Protein AF-A0A371X6P9-F1 (afdb_monomer)

Sequence (95 aa):
MEGADSIDRTILSILTKEARIPMKSLAGRIGLSRTERVTRLGKAGVIRGYRADTGQFHDGHIQAFLLVTLKRTPSLGVLDRLAGPVGPKLRFWPS

Secondary structure (DSSP, 8-state):
-----HHHHHHHHHHHH-TT--HHHHHHHH-GGGHHHHHHHHHTTSS-----------TT----PPP---SSS--HHHHHHHH-TT---------

InterPro domains:
  IPR000485 AsnC-type HTH domain [PF13404] (5-36)
  IPR000485 AsnC-type HTH domain [PS50956] (4-62)
  IPR019888 Transcription regulator AsnC-like [SM00344] (4-92)
  IPR036388 Winged helix-like DNA-binding domain superfamily [G3DSA:1.10.10.10] (5-52)
  IPR036390 Winged helix DNA-binding domain superfamily [SSF46785] (5-55)

pLDDT: mean 72.15, std 15.66, range [28.5, 90.44]

Foldseek 3Di:
DPDPDPLNVVLVVCCVVCVPPDPVNVCVVRNDVCSVVVVVCVVVCVCVDRDDPDPPPVPPDDDDDDDDDDPDPPPVVVVVVVCPVCNDPPPDDDD

Solvent-accessible surface area (backbone atoms only — not comparable to full-atom values): 6535 Å² total; per-residue (Å²): 138,88,72,83,45,74,64,54,51,50,51,51,54,49,42,73,77,42,71,80,61,53,68,70,60,49,25,70,77,76,37,72,84,48,57,59,48,56,52,49,34,36,76,70,56,73,48,83,73,86,77,83,87,66,89,71,74,56,91,84,75,84,87,81,89,84,89,83,89,74,95,62,86,88,53,63,70,60,53,58,65,71,41,49,100,70,44,80,86,74,70,80,80,82,133

Radius of gyration: 17.71 Å; Cα contacts (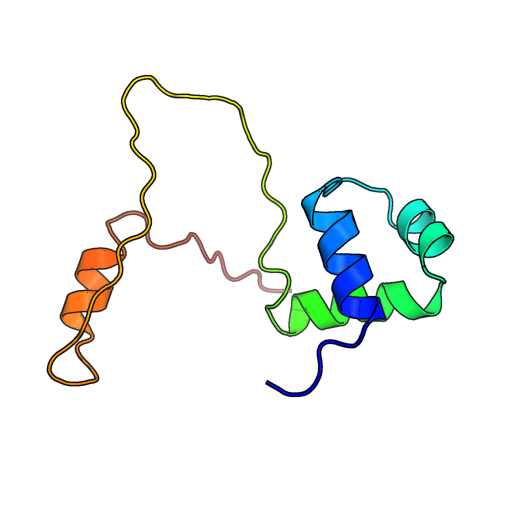8 Å, |Δi|>4): 26; chains: 1; bounding box: 41×32×49 Å

Mean predicted aligned error: 13.91 Å

Structure (mmCIF, N/CA/C/O backbone):
data_AF-A0A371X6P9-F1
#
_entry.id   AF-A0A371X6P9-F1
#
loop_
_atom_site.group_PDB
_atom_site.id
_atom_site.type_symbol
_atom_site.label_atom_id
_atom_site.label_alt_id
_atom_site.label_comp_id
_atom_site.label_asym_id
_atom_site.label_entity_id
_atom_site.label_seq_id
_atom_site.pdbx_PDB_ins_code
_atom_site.Cartn_x
_atom_site.Cartn_y
_atom_site.Cartn_z
_atom_site.occupancy
_atom_site.B_iso_or_equiv
_atom_site.auth_seq_id
_atom_site.auth_comp_id
_atom_site.auth_asym_id
_atom_site.auth_atom_id
_atom_site.pdbx_PDB_model_num
ATOM 1 N N . MET A 1 1 ? -16.391 1.046 -11.951 1.00 45.94 1 MET A N 1
ATOM 2 C CA . MET A 1 1 ? -15.597 1.493 -10.785 1.00 45.94 1 MET A CA 1
ATOM 3 C C . MET A 1 1 ? -16.437 2.501 -10.020 1.00 45.94 1 MET A C 1
ATOM 5 O O . MET A 1 1 ? -16.338 3.691 -10.279 1.00 45.94 1 MET A O 1
ATOM 9 N N . GLU A 1 2 ? -17.322 2.028 -9.145 1.00 46.12 2 GLU A N 1
ATOM 10 C CA . GLU A 1 2 ? -18.133 2.910 -8.301 1.00 46.12 2 GLU A CA 1
ATOM 11 C C . GLU A 1 2 ? -17.324 3.312 -7.059 1.00 46.12 2 GLU A C 1
ATOM 13 O O . GLU A 1 2 ? -16.995 2.487 -6.212 1.00 46.12 2 GLU A O 1
ATOM 18 N N . GLY A 1 3 ? -16.927 4.587 -7.041 1.00 53.12 3 GLY A N 1
ATOM 19 C CA . GLY A 1 3 ? -16.678 5.407 -5.856 1.00 53.12 3 GLY A CA 1
ATOM 20 C C . GLY A 1 3 ? -15.717 4.888 -4.788 1.00 53.12 3 GLY A C 1
ATOM 21 O O . GLY A 1 3 ? -16.149 4.599 -3.677 1.00 53.12 3 GLY A O 1
ATOM 22 N N . ALA A 1 4 ? -14.403 4.905 -5.044 1.00 60.81 4 ALA A N 1
ATOM 23 C CA . ALA A 1 4 ? -13.453 5.048 -3.937 1.00 60.81 4 ALA A CA 1
ATOM 24 C C . ALA A 1 4 ? -13.687 6.422 -3.285 1.00 60.81 4 ALA A C 1
ATOM 26 O O . ALA A 1 4 ? -13.277 7.456 -3.831 1.00 60.81 4 ALA A O 1
ATOM 27 N N . ASP A 1 5 ? -14.396 6.403 -2.158 1.00 80.06 5 ASP A N 1
ATOM 28 C CA . ASP A 1 5 ? -14.711 7.560 -1.325 1.00 80.06 5 ASP A CA 1
ATOM 29 C C . ASP A 1 5 ? -13.411 8.269 -0.896 1.00 80.06 5 ASP A C 1
ATOM 31 O O . ASP A 1 5 ? -12.340 7.662 -0.815 1.00 80.06 5 ASP A O 1
ATOM 35 N N . SER A 1 6 ? -13.496 9.570 -0.624 1.00 83.00 6 SER A N 1
ATOM 36 C CA . SER A 1 6 ? -12.412 10.416 -0.105 1.00 83.00 6 SER A CA 1
ATOM 37 C C . SER A 1 6 ? -11.603 9.731 1.006 1.00 83.00 6 SER A C 1
ATOM 39 O O . SER A 1 6 ? -10.373 9.742 0.988 1.00 83.00 6 SER A O 1
ATOM 41 N N . ILE A 1 7 ? -12.298 9.037 1.907 1.00 85.75 7 ILE A N 1
ATOM 42 C CA . ILE A 1 7 ? -11.729 8.267 3.014 1.00 85.75 7 ILE A CA 1
ATOM 43 C C . ILE A 1 7 ? -10.895 7.082 2.522 1.00 85.75 7 ILE A C 1
ATOM 45 O O . ILE A 1 7 ? -9.802 6.847 3.036 1.00 85.75 7 ILE A O 1
ATOM 49 N N . ASP A 1 8 ? -11.385 6.336 1.533 1.00 88.00 8 ASP A N 1
ATOM 50 C CA . ASP A 1 8 ? -10.670 5.185 0.981 1.00 88.00 8 ASP A CA 1
ATOM 51 C C . ASP A 1 8 ? -9.361 5.648 0.325 1.00 88.00 8 ASP A C 1
ATOM 53 O O . ASP A 1 8 ? -8.320 5.012 0.483 1.00 88.00 8 ASP A O 1
ATOM 57 N N . ARG A 1 9 ? -9.374 6.818 -0.328 1.00 88.75 9 ARG A N 1
ATOM 5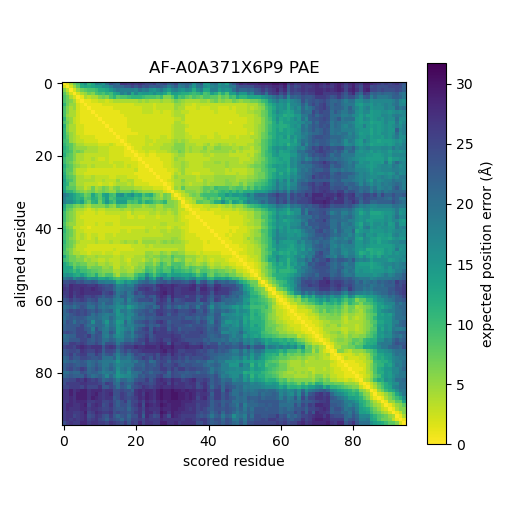8 C CA . ARG A 1 9 ? -8.161 7.440 -0.881 1.00 88.75 9 ARG A CA 1
ATOM 59 C C . ARG A 1 9 ? -7.177 7.847 0.213 1.00 88.75 9 ARG A C 1
ATOM 61 O O . ARG A 1 9 ? -5.978 7.625 0.058 1.00 88.75 9 ARG A O 1
ATOM 68 N N . THR A 1 10 ? -7.658 8.398 1.329 1.00 89.81 10 THR A N 1
ATOM 69 C CA . THR A 1 10 ? -6.809 8.713 2.488 1.00 89.81 10 THR A CA 1
ATOM 70 C C . THR A 1 10 ? -6.171 7.453 3.068 1.00 89.81 10 THR A C 1
ATOM 72 O O . THR A 1 10 ? -4.970 7.450 3.327 1.00 89.81 10 THR A O 1
ATOM 75 N N . ILE A 1 11 ? -6.938 6.367 3.213 1.00 89.25 11 ILE A N 1
ATOM 76 C CA . ILE A 1 11 ? -6.428 5.066 3.668 1.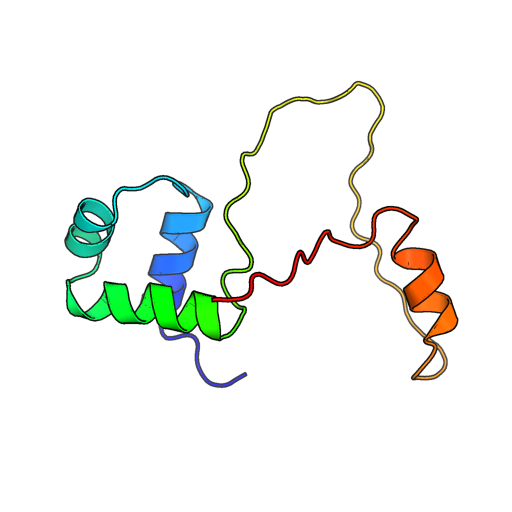00 89.25 11 ILE A CA 1
ATOM 77 C C . ILE A 1 11 ? -5.305 4.585 2.747 1.00 89.25 11 ILE A C 1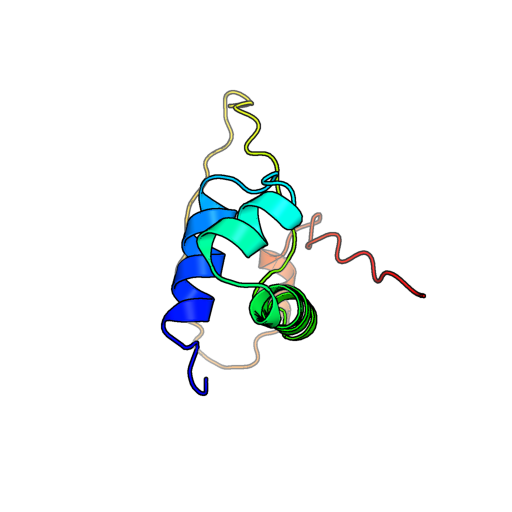
ATOM 79 O O . ILE A 1 11 ? -4.217 4.268 3.224 1.00 89.25 11 ILE A O 1
ATOM 83 N N . LEU A 1 12 ? -5.541 4.575 1.433 1.00 90.00 12 LEU A N 1
ATOM 84 C CA . LEU A 1 12 ? -4.545 4.141 0.452 1.00 90.00 12 LEU A CA 1
ATOM 85 C C . LEU A 1 12 ? -3.294 5.025 0.479 1.00 90.00 12 LEU A C 1
ATOM 87 O O . LEU A 1 12 ? -2.183 4.508 0.403 1.00 90.00 12 LEU A O 1
ATOM 91 N N . SER A 1 13 ? -3.457 6.339 0.643 1.00 90.44 13 SER A N 1
ATOM 92 C CA . SER A 1 13 ? -2.342 7.282 0.768 1.00 90.44 13 SER A CA 1
ATOM 93 C C . SER A 1 13 ? -1.484 6.997 2.005 1.00 90.44 13 SER A C 1
ATOM 95 O O . SER A 1 13 ? -0.259 6.937 1.901 1.00 90.44 13 SER A O 1
ATOM 97 N N . ILE A 1 14 ? -2.109 6.745 3.163 1.00 90.38 14 ILE A N 1
ATOM 98 C CA . ILE A 1 14 ? -1.389 6.400 4.398 1.00 90.38 14 ILE A CA 1
ATOM 99 C C . ILE A 1 14 ? -0.671 5.058 4.238 1.00 90.38 14 ILE A C 1
ATOM 101 O O . ILE A 1 14 ? 0.522 4.979 4.509 1.00 90.38 14 ILE A O 1
ATOM 105 N N . LEU A 1 15 ? -1.360 4.021 3.756 1.00 88.56 15 LEU A N 1
ATOM 106 C CA . LEU A 1 15 ? -0.783 2.680 3.611 1.00 88.56 15 LEU A CA 1
ATOM 107 C C . LEU A 1 15 ? 0.323 2.609 2.552 1.00 88.56 15 LEU A C 1
ATOM 109 O O . LEU A 1 15 ? 1.237 1.804 2.688 1.00 88.56 15 LEU A O 1
ATOM 113 N N . THR A 1 16 ? 0.273 3.456 1.521 1.00 86.69 16 THR A N 1
ATOM 114 C CA . THR A 1 16 ? 1.349 3.557 0.521 1.00 86.69 16 THR A CA 1
ATOM 115 C C . THR A 1 16 ? 2.624 4.139 1.132 1.00 86.69 16 THR A C 1
ATOM 117 O O . THR A 1 16 ? 3.719 3.723 0.771 1.00 86.69 16 THR A O 1
ATOM 120 N N . LYS A 1 17 ? 2.496 5.085 2.071 1.00 87.38 17 LYS A N 1
ATOM 121 C CA . LYS A 1 17 ? 3.638 5.723 2.745 1.00 87.38 17 LYS A CA 1
ATOM 122 C C . LYS A 1 17 ? 4.148 4.917 3.939 1.00 87.38 17 LYS A C 1
ATOM 124 O O . LYS A 1 17 ? 5.342 4.887 4.201 1.00 87.38 17 LYS A O 1
ATOM 129 N N . GLU A 1 18 ? 3.241 4.285 4.675 1.00 85.75 18 GLU A N 1
ATOM 130 C CA . GLU A 1 18 ? 3.514 3.643 5.958 1.00 85.75 18 GLU A CA 1
ATOM 131 C C . GLU A 1 18 ? 2.757 2.309 6.045 1.00 85.75 18 GLU A C 1
ATOM 133 O O . GLU A 1 18 ? 1.839 2.124 6.843 1.00 85.75 18 GLU A O 1
ATOM 138 N N . ALA A 1 19 ? 3.141 1.348 5.202 1.00 84.81 19 ALA A N 1
ATOM 139 C CA . ALA A 1 19 ? 2.461 0.054 5.080 1.00 84.81 19 ALA A CA 1
ATOM 140 C C . ALA A 1 19 ? 2.382 -0.754 6.393 1.00 84.81 19 ALA A C 1
ATOM 142 O O . ALA A 1 19 ? 1.515 -1.613 6.533 1.00 84.81 19 ALA A O 1
ATOM 143 N N . ARG A 1 20 ? 3.285 -0.495 7.351 1.00 85.00 20 ARG A N 1
ATOM 144 C CA . ARG A 1 20 ? 3.348 -1.168 8.663 1.00 85.00 20 ARG A CA 1
ATOM 145 C C . ARG A 1 20 ? 2.685 -0.388 9.802 1.00 85.00 20 ARG A C 1
ATOM 147 O O . ARG A 1 20 ? 2.861 -0.765 10.960 1.00 85.00 20 ARG A O 1
ATOM 154 N N . ILE A 1 21 ? 1.946 0.681 9.509 1.00 86.81 21 ILE A N 1
ATOM 155 C CA . ILE A 1 21 ? 1.247 1.443 10.546 1.00 86.81 21 ILE A CA 1
ATOM 156 C C . ILE A 1 21 ? 0.347 0.511 11.388 1.00 86.81 21 ILE A C 1
ATOM 158 O O . ILE A 1 21 ? -0.448 -0.252 10.828 1.00 86.81 21 ILE A O 1
ATOM 162 N N . PRO A 1 22 ? 0.430 0.547 12.733 1.00 87.56 22 PRO A N 1
ATOM 163 C CA . PRO A 1 22 ? -0.459 -0.240 13.578 1.00 87.56 22 PRO A CA 1
ATOM 164 C C . PRO A 1 22 ? -1.922 0.128 13.326 1.00 87.56 22 PRO A C 1
ATOM 166 O O . PRO A 1 22 ? -2.262 1.309 13.231 1.00 87.56 22 PRO A O 1
ATOM 169 N N . MET A 1 23 ? -2.817 -0.864 13.291 1.00 82.94 23 MET A N 1
ATOM 170 C CA . MET A 1 23 ? -4.233 -0.633 12.972 1.00 82.94 23 MET A CA 1
ATOM 171 C C . MET A 1 23 ? -4.899 0.374 13.921 1.00 82.94 23 MET A C 1
ATOM 173 O O . MET A 1 23 ? -5.703 1.192 13.486 1.00 82.94 23 MET A O 1
ATOM 177 N N . LYS A 1 24 ? -4.518 0.369 15.205 1.00 84.19 24 LYS A N 1
ATOM 178 C CA . LYS A 1 24 ? -4.985 1.343 16.204 1.00 84.19 24 LYS A CA 1
ATOM 179 C C . LYS A 1 24 ? -4.543 2.772 15.864 1.00 84.19 24 LYS A C 1
ATOM 181 O O . LYS A 1 24 ? -5.337 3.700 15.976 1.00 84.19 24 LYS A O 1
ATOM 186 N N . SER A 1 25 ? -3.304 2.942 15.406 1.00 87.06 25 SER A N 1
ATOM 187 C CA . SER A 1 25 ? -2.757 4.237 14.985 1.00 87.06 25 SER A CA 1
ATOM 188 C C . SER A 1 25 ? -3.404 4.724 13.691 1.00 87.06 25 SER A C 1
ATOM 190 O O . SER A 1 25 ? -3.743 5.899 13.580 1.00 87.06 25 SER A O 1
ATOM 192 N N . LEU A 1 26 ? -3.645 3.817 12.738 1.00 86.25 26 LEU A N 1
ATOM 193 C CA . LEU A 1 26 ? -4.408 4.122 11.531 1.00 86.25 26 LEU A CA 1
ATOM 194 C C . LEU A 1 26 ? -5.824 4.573 11.901 1.00 86.25 26 LEU A C 1
ATOM 196 O O . LEU A 1 26 ? -6.217 5.670 11.523 1.00 86.25 26 LEU A O 1
ATOM 200 N N . ALA A 1 27 ? -6.541 3.787 12.709 1.00 82.19 27 ALA A N 1
ATOM 201 C CA . ALA A 1 27 ? -7.887 4.093 13.189 1.00 82.19 27 ALA A CA 1
ATOM 202 C C . ALA A 1 27 ? -7.957 5.400 13.994 1.00 82.19 27 ALA A C 1
ATOM 204 O O . ALA A 1 27 ? -8.966 6.085 13.920 1.00 82.19 27 ALA A O 1
ATOM 205 N N . GLY A 1 28 ? -6.904 5.801 14.709 1.00 84.25 28 GLY A N 1
ATOM 206 C CA . GLY A 1 28 ? -6.836 7.121 15.346 1.00 84.25 28 GLY A CA 1
ATOM 207 C C . GLY A 1 28 ? -6.729 8.277 14.343 1.00 84.25 28 GLY A C 1
ATOM 208 O O . GLY A 1 28 ? -7.319 9.330 14.556 1.00 84.25 28 GLY A O 1
ATOM 209 N N . ARG A 1 29 ? -6.026 8.076 13.219 1.00 83.69 29 ARG A N 1
ATOM 210 C CA . ARG A 1 29 ? -5.859 9.092 12.160 1.00 83.69 29 ARG A CA 1
ATOM 211 C C . ARG A 1 29 ? -7.100 9.264 11.284 1.00 83.69 29 ARG A C 1
ATOM 213 O O . ARG A 1 29 ? -7.270 10.319 10.682 1.00 83.69 29 ARG A O 1
ATOM 220 N N . ILE A 1 30 ? -7.940 8.233 11.171 1.00 81.50 30 ILE A N 1
ATOM 221 C CA . ILE A 1 30 ? -9.103 8.250 10.269 1.00 81.50 30 ILE A CA 1
ATOM 222 C C . ILE A 1 30 ? -10.452 8.031 10.980 1.00 81.50 30 ILE A C 1
ATOM 224 O O . ILE A 1 30 ? -11.454 8.529 10.490 1.00 81.50 30 ILE A O 1
ATOM 228 N N . GLY A 1 31 ? -10.517 7.327 12.110 1.00 76.75 31 GLY A N 1
ATOM 229 C CA . GLY A 1 31 ? -11.735 6.932 12.839 1.00 76.75 31 GLY A CA 1
ATOM 230 C C . GLY A 1 31 ? -11.995 5.411 12.843 1.00 76.75 31 GLY A C 1
ATOM 231 O O . GLY A 1 31 ? -11.664 4.713 11.885 1.00 76.75 31 GLY A O 1
ATOM 232 N N . LEU A 1 32 ? -12.623 4.891 13.910 1.00 63.91 32 LEU A N 1
ATOM 233 C CA . LEU A 1 32 ? -12.832 3.450 14.179 1.00 63.91 32 LEU A CA 1
ATOM 234 C C . LEU A 1 32 ? -13.670 2.692 13.129 1.00 63.91 32 LEU A C 1
ATOM 236 O O . LEU A 1 32 ? -13.317 1.566 12.788 1.00 63.91 32 LEU A O 1
ATOM 240 N N . SER A 1 33 ? -14.713 3.297 12.539 1.00 63.66 33 SER A N 1
ATOM 241 C CA . SER A 1 33 ? -15.547 2.633 11.505 1.00 63.66 33 SER A CA 1
ATOM 242 C C . SER A 1 33 ? -14.798 2.329 10.200 1.00 63.66 33 SER A C 1
ATOM 244 O O . SER A 1 33 ? -15.333 1.762 9.249 1.00 63.66 33 SER A O 1
ATOM 246 N N . ARG A 1 34 ? -13.530 2.735 10.113 1.00 69.81 34 ARG A N 1
ATOM 247 C CA . ARG A 1 34 ? -12.737 2.680 8.889 1.00 69.81 34 ARG A CA 1
ATOM 248 C C . ARG A 1 34 ? -11.747 1.515 8.876 1.00 69.81 34 ARG A C 1
ATOM 250 O O . ARG A 1 34 ? -11.165 1.245 7.830 1.00 69.81 34 ARG A O 1
ATOM 257 N N . THR A 1 35 ? -11.630 0.750 9.964 1.00 73.62 35 THR A N 1
ATOM 258 C CA . THR A 1 35 ? -10.944 -0.557 9.967 1.00 73.62 35 THR A CA 1
ATOM 259 C C . THR A 1 35 ? -11.677 -1.574 9.081 1.00 73.62 35 THR A C 1
ATOM 261 O O . THR A 1 35 ? -11.056 -2.312 8.311 1.00 73.62 35 THR A O 1
ATOM 264 N N . GLU A 1 36 ? -13.011 -1.550 9.095 1.00 82.19 36 GLU A N 1
ATOM 265 C CA . GLU A 1 36 ? -13.846 -2.350 8.190 1.00 82.19 36 GLU A CA 1
ATOM 266 C C . GLU A 1 36 ? -13.623 -1.960 6.727 1.00 82.19 36 GLU A C 1
ATOM 268 O O . GLU A 1 36 ? -13.600 -2.822 5.848 1.00 82.19 36 GLU A O 1
ATOM 273 N N . ARG A 1 37 ? -13.362 -0.673 6.454 1.00 85.81 37 ARG A N 1
ATOM 274 C CA . ARG A 1 37 ? -13.027 -0.197 5.105 1.00 85.81 37 ARG A CA 1
ATOM 275 C C . ARG A 1 37 ? -11.704 -0.766 4.608 1.00 85.81 37 ARG A C 1
ATOM 277 O O . ARG A 1 37 ? -11.661 -1.201 3.465 1.00 85.81 37 ARG A O 1
ATOM 284 N N . VAL A 1 38 ? -10.662 -0.835 5.440 1.00 86.38 38 VAL A N 1
ATOM 285 C CA . VAL A 1 38 ? -9.390 -1.491 5.064 1.00 86.38 38 VAL A CA 1
ATOM 286 C C . VAL A 1 38 ? -9.636 -2.953 4.685 1.00 86.38 38 VAL A C 1
ATOM 288 O O . VAL A 1 38 ? -9.169 -3.415 3.645 1.00 86.38 38 VAL A O 1
ATOM 291 N N . THR A 1 39 ? -10.442 -3.660 5.479 1.00 85.62 39 THR A N 1
ATOM 292 C CA . THR A 1 39 ? -10.814 -5.056 5.208 1.00 85.62 39 THR A CA 1
ATOM 293 C C . THR A 1 39 ? -11.611 -5.186 3.910 1.00 85.62 39 THR A C 1
ATOM 295 O O . THR A 1 39 ? -11.320 -6.057 3.093 1.00 85.62 39 THR A O 1
ATOM 298 N N . ARG A 1 40 ? -12.583 -4.298 3.674 1.00 87.38 40 ARG A N 1
ATOM 299 C CA . ARG A 1 40 ? -13.364 -4.242 2.431 1.00 87.38 40 ARG A CA 1
ATOM 300 C C . ARG A 1 40 ? -12.474 -3.964 1.220 1.00 87.38 40 ARG A C 1
ATOM 302 O O . ARG A 1 40 ? -12.623 -4.637 0.209 1.00 87.38 40 ARG A O 1
ATOM 309 N N . LEU A 1 41 ? -11.538 -3.019 1.321 1.00 86.75 41 LEU A N 1
ATOM 310 C CA . LEU A 1 41 ? -10.579 -2.693 0.261 1.00 86.75 41 LEU A CA 1
ATOM 311 C C . LEU A 1 41 ? -9.638 -3.871 -0.039 1.00 86.75 41 LEU A C 1
ATOM 313 O O . LEU A 1 41 ? -9.297 -4.090 -1.200 1.00 86.75 41 LEU A O 1
ATOM 317 N N . GLY A 1 42 ? -9.262 -4.655 0.976 1.00 84.81 42 GLY A N 1
ATOM 318 C CA . GLY A 1 42 ? -8.541 -5.918 0.796 1.00 84.81 42 GLY A CA 1
ATOM 319 C C . GLY A 1 42 ? -9.386 -6.978 0.086 1.00 84.81 42 GLY A C 1
ATOM 320 O O . GLY A 1 42 ? -8.969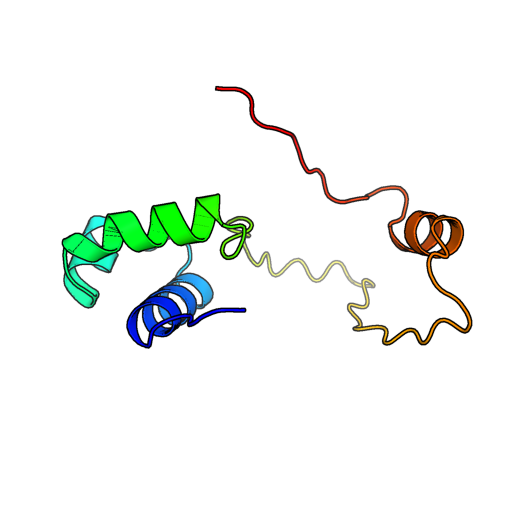 -7.511 -0.938 1.00 84.81 42 GLY A O 1
ATOM 321 N N . LYS A 1 43 ? -10.610 -7.232 0.569 1.00 85.38 43 LYS A N 1
ATOM 322 C CA . LYS A 1 43 ? -11.547 -8.202 -0.034 1.00 85.38 43 LYS A CA 1
ATOM 323 C C . LYS A 1 43 ? -11.926 -7.848 -1.475 1.00 85.38 43 LYS A C 1
ATOM 325 O O . LYS A 1 43 ? -12.077 -8.739 -2.300 1.00 85.38 43 LYS A O 1
ATOM 330 N N . ALA A 1 44 ? -12.044 -6.559 -1.786 1.00 85.00 44 ALA A N 1
ATOM 331 C CA . ALA A 1 44 ? -12.312 -6.058 -3.133 1.00 85.00 44 ALA A CA 1
ATOM 332 C C . ALA A 1 44 ? -11.079 -6.092 -4.060 1.00 85.00 44 ALA A C 1
ATOM 334 O O . ALA A 1 44 ? -11.172 -5.678 -5.212 1.00 85.00 44 ALA A O 1
ATOM 335 N N . GLY A 1 45 ? -9.911 -6.526 -3.571 1.00 80.06 45 GLY A N 1
ATOM 336 C CA . GLY A 1 45 ? -8.675 -6.599 -4.354 1.00 80.06 45 GLY A CA 1
ATOM 337 C C . GLY A 1 45 ? -8.013 -5.245 -4.635 1.00 80.06 45 GLY A C 1
ATOM 338 O O . GLY A 1 45 ? -7.036 -5.191 -5.381 1.00 80.06 45 GLY A O 1
ATOM 339 N N . VAL A 1 46 ? -8.501 -4.154 -4.031 1.00 86.56 46 VAL A N 1
ATOM 340 C CA . VAL A 1 46 ? -7.885 -2.820 -4.142 1.00 86.56 46 VAL 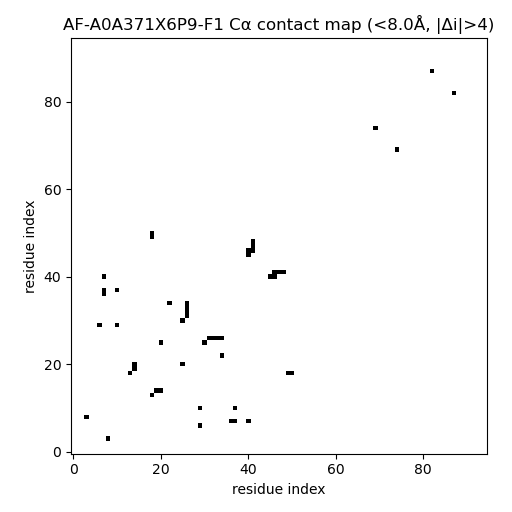A CA 1
ATOM 341 C C . VAL A 1 46 ? -6.542 -2.809 -3.409 1.00 86.56 46 VAL A C 1
ATOM 343 O O . VAL A 1 46 ? -5.535 -2.354 -3.951 1.00 86.56 46 VAL A O 1
ATOM 346 N N . ILE A 1 47 ? -6.499 -3.379 -2.201 1.00 86.31 47 ILE A N 1
ATOM 347 C CA . ILE A 1 47 ? -5.249 -3.659 -1.487 1.00 86.31 47 ILE A CA 1
ATOM 348 C C . ILE A 1 47 ? -4.835 -5.092 -1.821 1.00 86.31 47 ILE A C 1
ATOM 350 O O . ILE A 1 47 ? -5.385 -6.051 -1.291 1.00 86.31 47 ILE A O 1
ATOM 354 N N . ARG A 1 48 ? -3.847 -5.233 -2.709 1.00 82.81 48 ARG A N 1
ATOM 355 C CA . ARG A 1 48 ? -3.364 -6.541 -3.198 1.00 82.81 48 ARG A CA 1
ATOM 356 C C . ARG A 1 48 ? -2.353 -7.220 -2.268 1.00 82.81 48 ARG A C 1
ATOM 358 O O . ARG A 1 48 ? -2.010 -8.377 -2.479 1.00 82.81 48 ARG A O 1
ATOM 365 N N . GLY A 1 49 ? -1.833 -6.492 -1.286 1.00 78.25 49 GLY A N 1
ATOM 366 C CA . GLY A 1 49 ? -0.829 -6.969 -0.340 1.00 78.25 49 GLY A CA 1
ATOM 367 C C . GLY A 1 49 ? 0.144 -5.867 0.066 1.00 78.25 49 GLY A C 1
ATOM 368 O O . GLY A 1 49 ? 0.220 -4.822 -0.581 1.00 78.25 49 GLY A O 1
ATOM 369 N N . TYR A 1 50 ? 0.897 -6.121 1.132 1.00 81.62 50 TYR A N 1
ATOM 370 C CA . TYR A 1 50 ? 1.920 -5.215 1.647 1.00 81.62 50 TYR A CA 1
ATOM 371 C C . TYR A 1 50 ? 3.291 -5.709 1.194 1.00 81.62 50 TYR A C 1
ATOM 373 O O . TYR A 1 50 ? 3.657 -6.856 1.450 1.00 81.62 50 TYR A O 1
ATOM 381 N N . ARG A 1 51 ? 4.040 -4.859 0.491 1.00 70.81 51 ARG A N 1
ATOM 382 C CA . ARG A 1 51 ? 5.390 -5.167 0.011 1.00 70.81 51 ARG A CA 1
ATOM 383 C C . ARG A 1 51 ? 6.391 -4.282 0.738 1.00 70.81 51 ARG A C 1
ATOM 385 O O . ARG A 1 51 ? 6.141 -3.094 0.914 1.00 70.81 51 ARG A O 1
ATOM 392 N N . ALA A 1 52 ? 7.500 -4.874 1.169 1.00 68.56 52 ALA A N 1
ATOM 393 C CA . ALA A 1 52 ? 8.658 -4.093 1.563 1.00 68.56 52 ALA A CA 1
ATOM 394 C C . ALA A 1 52 ? 9.340 -3.604 0.285 1.00 68.56 52 ALA A C 1
ATOM 396 O O . ALA A 1 52 ? 9.642 -4.415 -0.592 1.00 68.56 52 ALA A O 1
ATOM 397 N N . ASP A 1 53 ? 9.554 -2.297 0.192 1.00 66.88 53 ASP A N 1
ATOM 398 C CA . ASP A 1 53 ? 10.536 -1.755 -0.734 1.00 66.88 53 ASP A CA 1
ATOM 399 C C . ASP A 1 53 ? 11.910 -2.051 -0.131 1.00 66.88 53 ASP A C 1
ATOM 401 O O . ASP A 1 53 ? 12.343 -1.435 0.845 1.00 66.88 53 ASP A O 1
ATOM 405 N N . THR A 1 54 ? 12.525 -3.129 -0.603 1.00 67.38 54 THR A N 1
ATOM 406 C CA . THR A 1 54 ? 13.905 -3.438 -0.264 1.00 67.38 54 THR A CA 1
ATOM 407 C C . THR A 1 54 ? 14.762 -2.718 -1.286 1.00 67.38 54 THR A C 1
ATOM 409 O O . THR A 1 54 ? 14.719 -3.094 -2.456 1.00 67.38 54 THR A O 1
ATOM 412 N N . GLY A 1 55 ? 15.578 -1.758 -0.842 1.00 58.78 55 GLY A N 1
ATOM 413 C CA . GLY A 1 55 ? 16.576 -1.048 -1.656 1.00 58.78 55 GLY A CA 1
ATOM 414 C C . GLY A 1 55 ? 17.703 -1.937 -2.200 1.00 58.78 55 GLY A C 1
ATOM 415 O O . GLY A 1 55 ? 18.822 -1.477 -2.398 1.00 58.78 55 GLY A O 1
ATOM 416 N N . GLN A 1 56 ? 17.423 -3.219 -2.426 1.00 53.75 56 GLN A N 1
ATOM 417 C CA . GLN A 1 56 ? 18.193 -4.110 -3.272 1.00 53.75 56 GLN A CA 1
ATOM 418 C C . GLN A 1 56 ? 17.973 -3.649 -4.717 1.00 53.75 56 GLN A C 1
ATOM 420 O O . GLN A 1 56 ? 17.258 -4.281 -5.498 1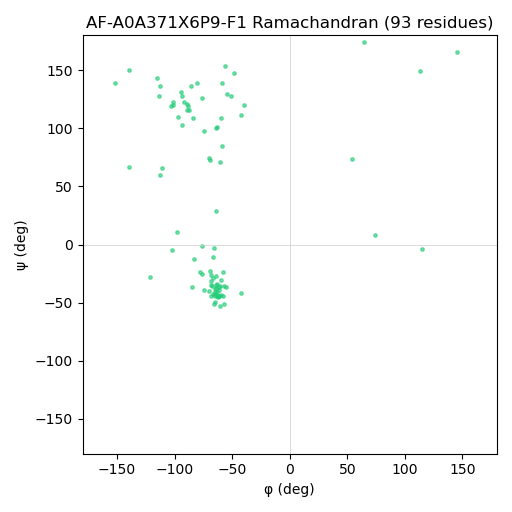.00 53.75 56 GLN A O 1
ATOM 425 N N . PHE A 1 57 ? 18.614 -2.537 -5.077 1.00 53.78 57 PHE A N 1
ATOM 426 C CA . PHE A 1 57 ? 19.166 -2.418 -6.416 1.00 53.78 57 PHE A CA 1
ATOM 427 C C . PHE A 1 57 ? 20.148 -3.582 -6.547 1.00 53.78 57 PHE A C 1
ATOM 429 O O . PHE A 1 57 ? 21.322 -3.471 -6.221 1.00 53.78 57 PHE A O 1
ATOM 436 N N . HIS A 1 58 ? 19.648 -4.756 -6.922 1.00 52.62 58 HIS A N 1
ATOM 437 C CA . HIS A 1 58 ? 20.507 -5.730 -7.562 1.00 52.62 58 HIS A CA 1
ATOM 438 C C . HIS A 1 58 ? 20.998 -5.019 -8.819 1.00 52.62 58 HIS A C 1
ATOM 440 O O . HIS A 1 58 ? 20.185 -4.724 -9.703 1.00 52.62 58 HIS A O 1
ATOM 446 N N . ASP A 1 59 ? 22.279 -4.652 -8.837 1.00 50.22 59 ASP A N 1
ATOM 447 C CA . ASP A 1 59 ? 22.937 -4.065 -9.997 1.00 50.22 59 ASP A CA 1
ATOM 448 C C . ASP A 1 59 ? 22.494 -4.829 -11.257 1.00 5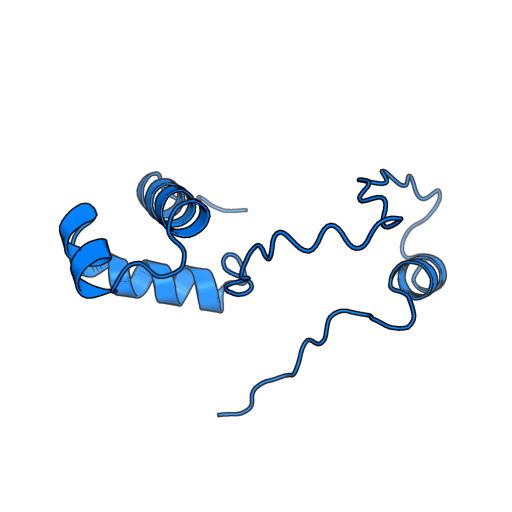0.22 59 ASP A C 1
ATOM 450 O O . ASP A 1 59 ? 22.769 -6.019 -11.408 1.00 50.22 59 ASP A O 1
ATOM 454 N N . GLY A 1 60 ? 21.723 -4.163 -12.126 1.00 54.12 60 GLY A N 1
ATOM 455 C CA . GLY A 1 60 ? 21.311 -4.701 -13.427 1.00 54.12 60 GLY A CA 1
ATOM 456 C C . GLY A 1 60 ? 19.819 -4.982 -13.663 1.00 54.12 60 GLY A C 1
ATOM 457 O O . GLY A 1 60 ? 19.468 -5.311 -14.796 1.00 54.12 60 GLY A O 1
ATOM 458 N N . HIS A 1 61 ? 18.910 -4.826 -12.691 1.00 59.06 61 HIS A N 1
ATOM 459 C CA . HIS A 1 61 ? 17.467 -4.939 -12.979 1.00 59.06 61 HIS A CA 1
ATOM 460 C C . HIS A 1 61 ? 16.840 -3.597 -13.390 1.00 59.06 61 HIS A C 1
ATOM 462 O O . HIS A 1 61 ? 16.740 -2.666 -12.596 1.00 59.06 61 HIS A O 1
ATOM 468 N N . ILE A 1 62 ? 16.358 -3.518 -14.634 1.00 62.06 62 ILE A N 1
ATOM 469 C CA . ILE A 1 62 ? 15.592 -2.376 -15.149 1.00 62.06 62 ILE A CA 1
ATOM 470 C C . ILE A 1 62 ? 14.104 -2.612 -14.870 1.00 62.06 62 ILE A C 1
ATOM 472 O O . ILE A 1 62 ? 13.525 -3.587 -15.352 1.00 62.06 62 ILE A O 1
ATOM 476 N N . GLN A 1 63 ? 13.467 -1.705 -14.127 1.00 64.31 63 GLN A N 1
ATOM 477 C CA . GLN A 1 63 ? 12.010 -1.660 -14.010 1.00 64.31 63 GLN A CA 1
ATOM 478 C C . GLN A 1 63 ? 11.447 -0.680 -15.045 1.00 64.31 63 GLN A C 1
ATOM 480 O O . GLN A 1 63 ? 11.866 0.473 -15.109 1.00 64.31 63 GLN A O 1
ATOM 485 N N . ALA A 1 64 ? 10.483 -1.129 -15.848 1.00 62.59 64 ALA A N 1
ATOM 486 C CA . ALA A 1 64 ? 9.821 -0.305 -16.853 1.00 62.59 64 ALA A CA 1
ATOM 487 C C . ALA A 1 64 ? 8.317 -0.599 -16.894 1.00 62.59 64 ALA A C 1
ATOM 489 O O . ALA A 1 64 ? 7.880 -1.723 -16.636 1.00 62.59 64 ALA A O 1
ATOM 490 N N . PHE A 1 65 ? 7.527 0.409 -17.258 1.00 70.94 65 PHE A N 1
ATOM 491 C CA . PHE A 1 65 ? 6.131 0.223 -17.645 1.00 70.94 65 PHE A CA 1
ATOM 492 C C . PHE A 1 65 ? 6.065 0.021 -19.159 1.00 70.94 65 PHE A C 1
ATOM 494 O O . PHE A 1 65 ? 6.508 0.884 -19.913 1.00 70.94 65 PHE A O 1
ATOM 501 N N . LEU A 1 66 ? 5.499 -1.101 -19.608 1.00 71.81 66 LEU A N 1
ATOM 502 C CA . LEU A 1 66 ? 5.248 -1.353 -21.026 1.00 71.81 66 LEU A CA 1
ATOM 503 C C . LEU A 1 66 ? 3.763 -1.139 -21.331 1.00 71.81 66 LEU A C 1
ATOM 505 O O . LEU A 1 66 ? 2.907 -1.848 -20.802 1.00 71.81 66 LEU A O 1
ATOM 509 N N . LEU A 1 67 ? 3.459 -0.187 -22.213 1.00 75.25 67 LEU A N 1
ATOM 510 C CA . LEU A 1 67 ? 2.128 -0.046 -22.794 1.00 75.25 67 LEU A CA 1
ATOM 511 C C . LEU A 1 67 ? 2.047 -0.914 -24.056 1.00 75.25 67 LEU A C 1
ATOM 513 O O . LEU A 1 67 ? 2.793 -0.698 -25.008 1.00 75.25 67 LEU A O 1
ATOM 517 N N . VAL A 1 68 ? 1.136 -1.888 -24.074 1.00 77.88 68 VAL A N 1
ATOM 518 C CA . VAL A 1 68 ? 0.937 -2.795 -25.214 1.00 77.88 68 VAL A CA 1
ATOM 519 C C . VAL A 1 68 ? -0.435 -2.545 -25.827 1.00 77.88 68 VAL A C 1
ATOM 521 O O . VAL A 1 68 ? -1.447 -2.593 -25.132 1.00 77.88 68 VAL A O 1
ATOM 524 N N . THR A 1 69 ? -0.473 -2.321 -27.142 1.00 78.50 69 THR A N 1
ATOM 525 C CA . THR A 1 69 ? -1.723 -2.230 -27.910 1.00 78.50 69 THR A CA 1
ATOM 526 C C . THR A 1 69 ? -1.957 -3.542 -28.649 1.00 78.50 69 THR A C 1
ATOM 528 O O . THR A 1 69 ? -1.140 -3.956 -29.471 1.00 78.50 69 THR A O 1
ATOM 531 N N . LEU A 1 70 ? -3.072 -4.212 -28.359 1.00 80.56 70 LEU A N 1
ATOM 532 C CA . LEU A 1 70 ? -3.441 -5.479 -28.990 1.00 80.56 70 LEU A CA 1
ATOM 533 C C . LEU A 1 70 ? -4.361 -5.223 -30.185 1.00 80.56 70 LEU A C 1
ATOM 535 O O . LEU A 1 70 ? -5.364 -4.528 -30.058 1.00 80.56 70 LEU A O 1
ATOM 539 N N . LYS A 1 71 ? -4.055 -5.831 -31.338 1.00 79.38 71 LYS A N 1
ATOM 540 C CA . LYS A 1 71 ? -4.903 -5.725 -32.539 1.00 79.38 71 LYS A CA 1
ATOM 541 C C . LYS A 1 71 ? -6.252 -6.445 -32.396 1.00 79.38 71 LYS A C 1
ATOM 543 O O . LYS A 1 71 ? -7.201 -6.083 -33.081 1.00 79.38 71 LYS A O 1
ATOM 548 N N . ARG A 1 72 ? -6.338 -7.481 -31.551 1.00 76.81 72 ARG A N 1
ATOM 549 C CA . ARG A 1 72 ? -7.564 -8.259 -31.310 1.00 76.81 72 ARG A CA 1
ATOM 550 C C . ARG A 1 72 ? -7.566 -8.838 -29.897 1.00 76.81 72 ARG A C 1
ATOM 552 O O . ARG A 1 72 ? -6.540 -9.340 -29.443 1.00 76.81 72 ARG A O 1
ATOM 559 N N . THR A 1 73 ? -8.714 -8.798 -29.227 1.00 65.62 73 THR A N 1
ATOM 560 C CA . THR A 1 73 ? -8.938 -9.379 -27.896 1.00 65.62 73 THR A CA 1
ATOM 561 C C . THR A 1 73 ? -9.963 -10.524 -27.972 1.00 65.62 73 THR A C 1
ATOM 563 O O . THR A 1 73 ? -10.907 -10.427 -28.756 1.00 65.62 73 THR A O 1
ATOM 566 N N . PRO A 1 74 ? -9.804 -11.613 -27.191 1.00 64.88 74 PRO A N 1
ATOM 567 C CA . PRO A 1 74 ? -8.704 -11.892 -26.266 1.00 64.88 74 PRO A CA 1
ATOM 568 C C . PRO A 1 74 ? -7.503 -12.565 -26.959 1.00 64.88 74 PRO A C 1
ATOM 570 O O . PRO A 1 74 ? -7.655 -13.517 -27.717 1.00 64.88 74 PRO A O 1
ATOM 573 N N . SER A 1 75 ? -6.285 -12.112 -26.651 1.00 68.88 75 SER A N 1
ATOM 574 C CA . SER A 1 75 ? -5.031 -12.737 -27.097 1.00 68.88 75 SER A CA 1
ATOM 575 C C . SER A 1 75 ? -4.298 -13.365 -25.907 1.00 68.88 75 SER A C 1
ATOM 577 O O . SER A 1 75 ? -3.233 -12.899 -25.498 1.00 68.88 75 SER A O 1
ATOM 579 N N . LEU A 1 76 ? -4.900 -14.405 -25.318 1.00 72.56 76 LEU A N 1
ATOM 580 C CA . LEU A 1 76 ? -4.422 -15.045 -24.083 1.00 72.56 76 LEU A CA 1
ATOM 581 C C . LEU A 1 76 ? -2.963 -15.518 -24.165 1.00 72.56 76 LEU A C 1
ATOM 583 O O . LEU A 1 76 ? -2.219 -15.335 -23.210 1.00 72.56 76 LEU A O 1
ATOM 587 N N . GLY A 1 77 ? -2.518 -16.019 -25.321 1.00 75.12 77 GLY A N 1
ATOM 588 C CA . GLY A 1 77 ? -1.123 -16.444 -25.507 1.00 75.12 77 GLY A CA 1
ATOM 589 C C . GLY A 1 77 ? -0.093 -15.310 -25.401 1.00 75.12 77 GLY A C 1
ATOM 590 O O . GLY A 1 77 ? 1.044 -15.546 -25.004 1.00 75.12 77 GLY A O 1
ATOM 591 N N . VAL A 1 78 ? -0.477 -14.064 -25.706 1.00 78.38 78 VAL A N 1
ATOM 592 C CA . VAL A 1 78 ? 0.401 -12.892 -25.518 1.00 78.38 78 VAL A CA 1
ATOM 593 C C . VAL A 1 78 ? 0.512 -12.540 -24.036 1.00 78.38 78 VAL A C 1
ATOM 595 O O . VAL A 1 78 ? 1.593 -12.200 -23.565 1.00 78.38 78 VAL A O 1
ATOM 598 N N . LEU A 1 79 ? -0.593 -12.653 -23.295 1.00 75.69 79 LEU A N 1
ATOM 599 C CA . LEU A 1 79 ? -0.619 -12.392 -21.856 1.00 75.69 79 LEU A CA 1
ATOM 600 C C . LEU A 1 79 ? 0.208 -13.426 -21.084 1.00 75.69 79 LEU A C 1
ATOM 602 O O . LEU A 1 79 ? 0.982 -13.043 -20.212 1.00 75.69 79 LEU A O 1
ATOM 606 N N . ASP A 1 80 ? 0.092 -14.704 -21.448 1.00 76.69 80 ASP A N 1
ATOM 607 C CA . ASP A 1 80 ? 0.851 -15.800 -20.837 1.00 76.69 80 ASP A CA 1
ATOM 608 C C . ASP A 1 80 ? 2.368 -15.596 -20.999 1.00 76.69 80 ASP A C 1
ATOM 610 O O . ASP A 1 80 ? 3.135 -15.660 -20.040 1.00 76.69 80 ASP A O 1
ATOM 614 N N . ARG A 1 81 ? 2.798 -15.184 -22.199 1.00 75.75 81 ARG A N 1
ATOM 615 C CA . ARG A 1 81 ? 4.208 -14.899 -22.495 1.00 75.75 81 ARG A CA 1
ATOM 616 C C . ARG A 1 81 ? 4.753 -13.664 -21.772 1.00 75.75 81 ARG A C 1
ATOM 618 O O . ARG A 1 81 ? 5.939 -13.630 -21.454 1.00 75.75 81 ARG A O 1
ATOM 625 N N . LEU A 1 82 ? 3.913 -12.659 -21.515 1.00 79.00 82 LEU A N 1
ATOM 626 C CA . LEU A 1 82 ? 4.287 -11.462 -20.751 1.00 79.00 82 LEU A CA 1
ATOM 627 C C . LEU A 1 82 ? 4.315 -11.706 -19.235 1.00 79.00 82 LEU A C 1
ATOM 629 O O . LEU A 1 82 ? 5.009 -10.983 -18.526 1.00 79.00 82 LEU A O 1
ATOM 633 N N . ALA A 1 83 ? 3.589 -12.707 -18.730 1.00 75.06 83 ALA A N 1
ATOM 634 C CA . ALA A 1 83 ? 3.565 -13.030 -17.305 1.00 75.06 83 ALA A CA 1
ATOM 635 C C . ALA A 1 83 ? 4.897 -13.621 -16.797 1.00 75.06 83 ALA A C 1
ATOM 637 O O . ALA A 1 83 ? 5.197 -13.503 -15.609 1.00 75.06 83 ALA A O 1
ATOM 638 N N . GLY A 1 84 ? 5.714 -14.199 -17.690 1.00 64.94 84 GLY A N 1
ATOM 639 C CA . GLY A 1 84 ? 7.003 -14.816 -17.364 1.00 64.94 84 GLY A CA 1
ATOM 640 C C . GLY A 1 84 ? 6.892 -16.052 -16.446 1.00 64.94 84 GLY A C 1
ATOM 641 O O . GLY A 1 84 ? 5.819 -16.364 -15.932 1.00 64.94 84 GLY A O 1
ATOM 642 N N . PRO A 1 85 ? 8.003 -16.774 -16.183 1.00 59.88 85 PRO A N 1
ATOM 643 C CA . PRO A 1 85 ? 8.023 -17.943 -15.283 1.00 59.88 85 PRO A CA 1
ATOM 644 C C . PRO A 1 85 ? 7.750 -17.590 -13.808 1.00 59.88 85 PRO A C 1
ATOM 646 O O . PRO A 1 85 ? 7.516 -18.464 -12.978 1.00 59.88 85 PRO A O 1
ATOM 649 N N . VAL A 1 86 ? 7.748 -16.296 -13.488 1.00 54.78 86 VAL A N 1
ATOM 650 C CA . VAL A 1 86 ? 7.267 -15.714 -12.234 1.00 54.78 86 VAL A CA 1
ATOM 651 C C . VAL A 1 86 ? 6.016 -14.886 -12.513 1.00 54.78 86 VAL A C 1
ATOM 653 O O . VAL A 1 86 ? 5.944 -13.698 -12.202 1.00 54.78 86 VAL A O 1
ATOM 656 N N . GLY A 1 87 ? 4.980 -15.543 -13.040 1.00 44.28 87 GLY A N 1
ATOM 657 C CA . GLY A 1 87 ? 3.615 -15.087 -12.799 1.00 44.28 87 GLY A CA 1
ATOM 658 C C . GLY A 1 87 ? 3.440 -14.836 -11.293 1.00 44.28 87 GLY A C 1
ATOM 659 O O . GLY A 1 87 ? 4.109 -15.491 -10.480 1.00 44.28 87 GLY A O 1
ATOM 660 N N . PRO A 1 88 ? 2.613 -13.858 -10.879 1.00 41.03 88 PRO A N 1
ATOM 661 C CA . PRO A 1 88 ? 2.498 -13.506 -9.474 1.00 41.03 88 PRO A CA 1
ATOM 662 C C . PRO A 1 88 ? 2.240 -14.787 -8.688 1.00 41.03 88 PRO A C 1
ATOM 664 O O . PRO A 1 88 ? 1.329 -15.540 -9.028 1.00 41.03 88 PRO A O 1
ATOM 667 N N . LYS A 1 89 ? 3.036 -15.040 -7.641 1.00 42.03 89 LYS A N 1
ATOM 668 C CA . LYS A 1 89 ? 2.675 -15.968 -6.564 1.00 42.03 89 LYS A CA 1
ATOM 669 C C . LYS A 1 89 ? 1.394 -15.431 -5.911 1.00 42.03 89 LYS A C 1
ATOM 671 O O . LYS A 1 89 ? 1.402 -14.928 -4.794 1.00 42.03 89 LYS A O 1
ATOM 676 N N . LEU A 1 90 ? 0.278 -15.524 -6.623 1.00 39.50 90 LEU A N 1
ATOM 677 C CA . LEU A 1 90 ? -1.060 -15.620 -6.089 1.00 39.50 90 LEU A CA 1
ATOM 678 C C . LEU A 1 90 ? -1.108 -17.008 -5.456 1.00 39.50 90 LEU A C 1
ATOM 680 O O . LEU A 1 90 ? -1.687 -17.947 -5.993 1.00 39.50 90 LEU A O 1
ATOM 684 N N . ARG A 1 91 ? -0.421 -17.161 -4.317 1.00 39.03 91 ARG A N 1
ATOM 685 C CA . ARG A 1 91 ? -0.797 -18.209 -3.381 1.00 39.03 91 ARG A CA 1
ATOM 686 C C . ARG A 1 91 ? -2.198 -17.826 -2.922 1.00 39.03 91 ARG A C 1
ATOM 688 O O . ARG A 1 91 ? -2.365 -16.910 -2.123 1.00 39.03 91 ARG A O 1
ATOM 695 N N . PHE A 1 92 ? -3.180 -18.496 -3.516 1.00 38.44 92 PHE A N 1
ATOM 696 C CA . PHE A 1 92 ? -4.467 -18.773 -2.901 1.00 38.44 92 PHE A CA 1
ATOM 697 C C . PHE A 1 92 ? -4.220 -19.116 -1.426 1.00 38.44 92 PHE A C 1
ATOM 699 O O . PHE A 1 92 ? -3.468 -20.044 -1.131 1.00 38.44 92 PHE A O 1
ATOM 706 N N . TRP A 1 93 ? -4.800 -18.338 -0.519 1.00 28.50 93 TRP A N 1
ATOM 707 C CA . TRP A 1 93 ? -4.869 -18.675 0.898 1.00 28.50 93 TRP A CA 1
ATOM 708 C C . TRP A 1 93 ? -6.244 -19.302 1.140 1.00 28.50 93 TRP A C 1
ATOM 710 O O . TRP A 1 93 ? -7.239 -18.584 1.010 1.00 28.50 93 TRP A O 1
ATOM 720 N N . PRO A 1 94 ? -6.354 -20.610 1.419 1.00 30.72 94 PRO A N 1
ATOM 721 C CA . PRO A 1 94 ? -7.554 -21.148 2.029 1.00 30.72 94 PRO A CA 1
ATOM 722 C C . PRO A 1 94 ? -7.513 -20.900 3.545 1.00 30.72 94 PRO A C 1
ATOM 724 O O . PRO A 1 94 ? -6.453 -21.004 4.159 1.00 30.72 94 PRO A O 1
ATOM 727 N N . SER A 1 95 ? -8.692 -20.516 4.046 1.00 49.16 95 SER A N 1
ATOM 728 C CA . SER A 1 95 ? -9.212 -20.403 5.422 1.00 49.16 95 SER A CA 1
ATOM 729 C C . SER A 1 95 ? -8.242 -20.484 6.598 1.00 49.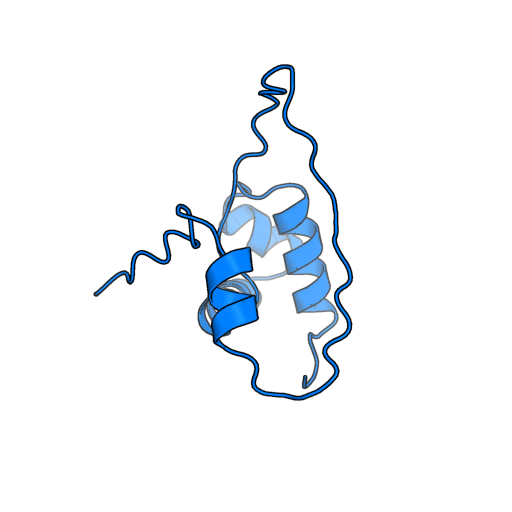16 95 SER A C 1
ATOM 731 O O . SER A 1 95 ? -7.711 -21.580 6.867 1.00 49.16 95 SER A O 1
#

Organism: NCBI:txid2294114